Protein AF-A0A7S6VG05-F1 (afdb_monomer_lite)

Organism: Leuconostoc mesenteroides (NCBI:txid1245)

Sequence (108 aa):
MGDGRELLVYRKVVKRLLDLLLAIPMLIILLIPLIIVGMIIKLTSEGPVLFIQERYGRNSKPFALYKFRSMTNKAPVKANSDFEDITSYVTPFGMLIRKTSVDELPQL

Structure (mmCIF, N/CA/C/O backbone):
data_AF-A0A7S6VG05-F1
#
_entry.id   AF-A0A7S6VG05-F1
#
loop_
_atom_site.group_PDB
_atom_site.id
_atom_site.type_symbol
_atom_site.label_atom_id
_atom_site.label_alt_id
_atom_site.label_comp_id
_atom_site.label_asym_id
_atom_site.label_entity_id
_atom_site.label_seq_id
_atom_site.pdbx_PDB_ins_code
_atom_site.Cartn_x
_atom_site.Cartn_y
_atom_site.Cartn_z
_atom_site.occupancy
_atom_site.B_iso_or_equiv
_atom_site.auth_seq_id
_atom_site.auth_comp_id
_atom_site.auth_asym_id
_atom_site.auth_atom_id
_atom_site.pdbx_PDB_model_num
ATOM 1 N N . MET A 1 1 ? 10.657 15.641 -36.929 1.00 49.28 1 MET A N 1
ATOM 2 C CA . MET A 1 1 ? 9.977 14.347 -37.145 1.00 49.28 1 MET A CA 1
ATOM 3 C C . MET A 1 1 ? 10.716 13.324 -36.292 1.00 49.28 1 MET A C 1
ATOM 5 O O . MET A 1 1 ? 11.665 12.720 -36.762 1.00 49.28 1 MET A O 1
ATOM 9 N N . GLY A 1 2 ? 10.411 13.282 -34.989 1.00 59.34 2 GLY A N 1
ATOM 10 C CA . GLY A 1 2 ? 11.099 12.389 -34.049 1.00 59.34 2 GLY A CA 1
ATOM 11 C C . GLY A 1 2 ? 10.668 10.950 -34.302 1.00 59.34 2 GLY A C 1
ATOM 12 O O . GLY A 1 2 ? 9.470 10.682 -34.401 1.00 59.34 2 GLY A O 1
ATOM 13 N N . ASP A 1 3 ? 11.639 10.062 -34.480 1.00 66.12 3 ASP A N 1
ATOM 14 C CA . ASP A 1 3 ? 11.433 8.672 -34.867 1.00 66.12 3 ASP A CA 1
ATOM 15 C C . ASP A 1 3 ? 10.598 7.931 -33.805 1.00 66.12 3 ASP A C 1
ATOM 17 O O . ASP A 1 3 ? 10.999 7.774 -32.651 1.00 66.12 3 ASP A O 1
ATOM 21 N N . GLY A 1 4 ? 9.411 7.452 -34.190 1.00 71.00 4 GLY A N 1
ATOM 22 C CA . GLY A 1 4 ? 8.520 6.685 -33.313 1.00 71.00 4 GLY A CA 1
ATOM 23 C C . GLY A 1 4 ? 9.166 5.412 -32.747 1.00 71.00 4 GLY A C 1
ATOM 24 O O . GLY A 1 4 ? 8.693 4.878 -31.739 1.00 71.00 4 GLY A O 1
ATOM 25 N N . ARG A 1 5 ? 10.270 4.942 -33.345 1.00 73.56 5 ARG A N 1
ATOM 26 C CA . ARG A 1 5 ? 11.080 3.835 -32.820 1.00 73.56 5 ARG A CA 1
ATOM 27 C C . ARG A 1 5 ? 11.800 4.208 -31.526 1.00 73.56 5 ARG A C 1
ATOM 29 O O . ARG A 1 5 ? 11.811 3.386 -30.612 1.00 73.56 5 ARG A O 1
ATOM 36 N N . GLU A 1 6 ? 12.306 5.433 -31.386 1.00 75.19 6 GLU A N 1
ATOM 37 C CA . GLU A 1 6 ? 12.961 5.887 -30.149 1.00 75.19 6 GLU A CA 1
ATOM 38 C C . GLU A 1 6 ? 11.975 5.923 -28.976 1.00 75.19 6 GLU A C 1
ATOM 40 O O . GLU A 1 6 ? 12.262 5.420 -27.888 1.00 75.19 6 GLU A O 1
ATOM 45 N N . LEU A 1 7 ? 10.753 6.411 -29.219 1.00 77.31 7 LEU A N 1
ATOM 46 C CA . LEU A 1 7 ? 9.679 6.415 -28.220 1.00 77.31 7 LEU A CA 1
ATOM 47 C C . LEU A 1 7 ? 9.264 4.994 -27.808 1.00 77.31 7 LEU A C 1
ATOM 49 O O . LEU A 1 7 ? 8.959 4.746 -26.637 1.00 77.31 7 LEU A O 1
ATOM 53 N N . LEU A 1 8 ? 9.260 4.048 -28.752 1.00 80.06 8 LEU A N 1
ATOM 54 C CA . LEU A 1 8 ? 8.970 2.637 -28.489 1.00 80.06 8 LEU A CA 1
ATOM 55 C C . LEU A 1 8 ? 10.068 1.964 -27.658 1.00 80.06 8 LEU A C 1
ATOM 57 O O . LEU A 1 8 ? 9.742 1.250 -26.703 1.00 80.06 8 LEU A O 1
ATOM 61 N N . VAL A 1 9 ? 11.340 2.201 -27.987 1.00 82.62 9 VAL A N 1
ATOM 62 C CA . VAL A 1 9 ? 12.497 1.677 -27.243 1.00 82.62 9 VAL A CA 1
ATOM 63 C C . VAL A 1 9 ? 12.519 2.246 -25.826 1.00 82.62 9 VAL A C 1
ATOM 65 O O . VAL A 1 9 ? 12.605 1.481 -24.861 1.00 82.62 9 VAL A O 1
ATOM 68 N N . TYR A 1 10 ? 12.331 3.559 -25.676 1.00 86.62 10 TYR A N 1
ATOM 69 C CA . TYR A 1 10 ? 12.260 4.205 -24.369 1.00 86.62 10 TYR A CA 1
ATOM 70 C C . TYR A 1 10 ? 11.135 3.622 -23.502 1.00 86.62 10 TYR A C 1
ATOM 72 O O . TYR A 1 10 ? 11.374 3.188 -22.376 1.00 86.62 10 TYR A O 1
ATOM 80 N N . ARG A 1 11 ? 9.905 3.534 -24.033 1.00 82.56 11 ARG A N 1
ATOM 81 C CA . ARG A 1 11 ? 8.742 3.037 -23.275 1.00 82.56 11 ARG A CA 1
ATOM 82 C C . ARG A 1 11 ? 8.841 1.564 -22.888 1.00 82.56 11 ARG A C 1
ATOM 84 O O . ARG A 1 11 ? 8.306 1.188 -21.847 1.00 82.56 11 ARG A O 1
ATOM 91 N N . LYS A 1 12 ? 9.429 0.716 -23.737 1.00 82.94 12 LYS A N 1
ATOM 92 C CA . LYS A 1 12 ? 9.468 -0.736 -23.497 1.00 82.94 12 LYS A CA 1
ATOM 93 C C . LYS A 1 12 ? 10.689 -1.178 -22.698 1.00 82.94 12 LYS A C 1
ATOM 95 O O . LYS A 1 12 ? 10.542 -2.073 -21.873 1.00 82.94 12 LYS A O 1
ATOM 100 N N . VAL A 1 13 ? 11.852 -0.580 -22.947 1.00 88.25 13 VAL A N 1
ATOM 101 C CA . VAL A 1 13 ? 13.133 -1.054 -22.405 1.00 88.25 13 VAL A CA 1
ATOM 102 C C . VAL A 1 13 ? 13.649 -0.099 -21.339 1.00 88.25 13 VAL A C 1
ATOM 104 O O . VAL A 1 13 ? 13.717 -0.477 -20.173 1.00 88.25 13 VAL A O 1
ATOM 107 N N . VAL A 1 14 ? 13.938 1.152 -21.704 1.00 92.50 14 VAL A N 1
ATOM 108 C CA . VAL A 1 14 ? 14.592 2.113 -20.797 1.00 92.50 14 VAL A CA 1
ATOM 109 C C . VAL A 1 14 ? 13.728 2.399 -19.573 1.00 92.50 14 VAL A C 1
ATOM 111 O O . VAL A 1 14 ? 14.203 2.277 -18.448 1.00 92.50 14 VAL A O 1
ATOM 114 N N . LYS A 1 15 ? 12.439 2.696 -19.776 1.00 91.75 15 LYS A N 1
ATOM 115 C CA . LYS A 1 15 ? 11.496 2.938 -18.680 1.00 91.75 15 LYS A CA 1
ATOM 116 C C . LYS A 1 15 ? 11.401 1.733 -17.747 1.00 91.75 15 LYS A C 1
ATOM 118 O O . LYS A 1 15 ? 11.456 1.902 -16.539 1.00 91.75 15 LYS A O 1
ATOM 123 N N . ARG A 1 16 ? 11.310 0.517 -18.296 1.00 91.12 16 ARG A N 1
ATOM 124 C CA . ARG A 1 16 ? 11.177 -0.698 -17.482 1.00 91.12 16 ARG A CA 1
ATOM 125 C C . ARG A 1 16 ? 12.436 -0.989 -16.668 1.00 91.12 16 ARG A C 1
ATOM 127 O O . ARG A 1 16 ? 12.318 -1.412 -15.523 1.00 91.12 16 ARG A O 1
ATOM 134 N N . LEU A 1 17 ? 13.615 -0.775 -17.250 1.00 94.31 17 LEU A N 1
ATOM 135 C CA . LEU A 1 17 ? 14.884 -0.922 -16.540 1.00 94.31 17 LEU A CA 1
ATOM 136 C C . LEU A 1 17 ? 15.017 0.114 -15.425 1.00 94.31 17 LEU A C 1
ATOM 138 O O . LEU A 1 17 ? 15.386 -0.253 -14.316 1.00 94.31 17 LEU A O 1
ATOM 142 N N . LEU A 1 18 ? 14.659 1.371 -15.696 1.00 95.12 18 LEU A N 1
ATOM 143 C CA . LEU A 1 18 ? 14.667 2.431 -14.691 1.00 95.12 18 LEU A CA 1
ATOM 144 C C . LEU A 1 18 ? 13.700 2.124 -13.540 1.00 95.12 18 LEU A C 1
ATOM 146 O O . LEU A 1 18 ? 14.098 2.214 -12.383 1.00 95.12 18 LEU A O 1
ATOM 150 N N . ASP A 1 19 ? 12.467 1.707 -13.854 1.00 94.00 19 ASP A N 1
ATOM 151 C CA . ASP A 1 19 ? 11.464 1.335 -12.852 1.00 94.00 19 ASP A CA 1
ATOM 152 C C . ASP A 1 19 ? 12.007 0.219 -11.931 1.00 94.00 19 ASP A C 1
ATOM 154 O O . ASP A 1 19 ? 11.917 0.331 -10.714 1.00 94.00 19 ASP A O 1
ATOM 158 N N . LEU A 1 20 ? 12.634 -0.830 -12.486 1.00 94.81 20 LEU A N 1
ATOM 159 C CA . LEU A 1 20 ? 13.207 -1.934 -11.698 1.00 94.81 20 LEU A CA 1
ATOM 160 C C . LEU A 1 20 ? 14.439 -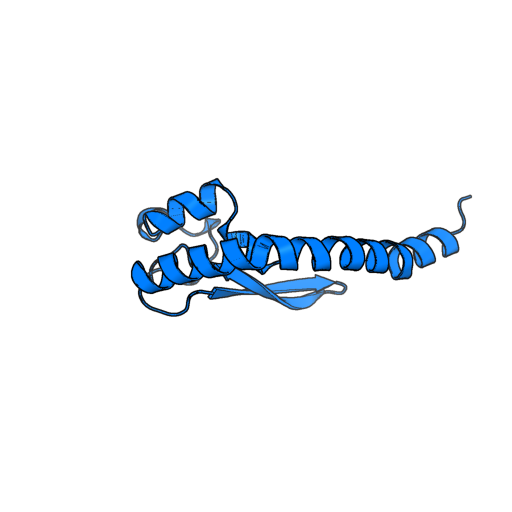1.519 -10.884 1.00 94.81 20 LEU A C 1
ATOM 162 O O . LEU A 1 20 ? 14.578 -1.927 -9.731 1.00 94.81 20 LEU A O 1
ATOM 166 N N . LEU A 1 21 ? 15.326 -0.717 -11.476 1.00 96.88 21 LEU A N 1
ATOM 167 C CA . LEU A 1 21 ? 16.557 -0.256 -10.836 1.00 96.88 21 LEU A CA 1
ATOM 168 C C . LEU A 1 21 ? 16.264 0.638 -9.631 1.00 96.88 21 LEU A C 1
ATOM 170 O O . LEU A 1 21 ? 17.017 0.605 -8.666 1.00 96.88 21 LEU A O 1
ATOM 174 N N . LEU A 1 22 ? 15.168 1.400 -9.664 1.00 96.12 22 LEU A N 1
ATOM 175 C CA . LEU A 1 22 ? 14.731 2.226 -8.539 1.00 96.12 22 LEU A CA 1
ATOM 176 C C . LEU A 1 22 ? 13.876 1.443 -7.532 1.00 96.12 22 LEU A C 1
ATOM 178 O O . LEU A 1 22 ? 14.077 1.593 -6.327 1.00 96.12 22 LEU A O 1
ATOM 182 N N . ALA A 1 23 ? 12.960 0.589 -8.001 1.00 95.81 23 ALA A N 1
ATOM 183 C CA . ALA A 1 23 ? 12.039 -0.138 -7.127 1.00 95.81 23 ALA A CA 1
ATOM 184 C C . ALA A 1 23 ? 12.757 -1.146 -6.218 1.00 95.81 23 ALA A C 1
ATOM 186 O O . ALA A 1 23 ? 12.472 -1.195 -5.025 1.00 95.81 23 ALA A O 1
ATOM 187 N N . ILE A 1 24 ? 13.724 -1.915 -6.738 1.00 96.38 24 ILE A N 1
ATOM 188 C CA . ILE A 1 24 ? 14.390 -2.973 -5.956 1.00 96.38 24 ILE A CA 1
ATOM 189 C C . ILE A 1 24 ? 15.158 -2.402 -4.745 1.00 96.38 24 ILE A C 1
ATOM 191 O O . ILE A 1 24 ? 14.912 -2.862 -3.628 1.00 96.38 24 ILE A O 1
ATOM 195 N N . PRO A 1 25 ? 16.047 -1.397 -4.890 1.00 97.56 25 PRO A N 1
ATOM 196 C CA . PRO A 1 25 ? 16.733 -0.803 -3.744 1.00 97.56 25 PRO A CA 1
ATOM 197 C C . PRO A 1 25 ? 15.772 -0.120 -2.773 1.00 97.56 25 PRO A C 1
ATOM 199 O O . PRO A 1 25 ? 15.938 -0.256 -1.561 1.00 97.56 25 PRO A O 1
ATOM 202 N N . MET A 1 26 ? 14.747 0.576 -3.281 1.00 96.56 26 MET A N 1
ATOM 203 C CA . MET A 1 26 ? 13.732 1.185 -2.420 1.00 96.56 26 MET A CA 1
ATOM 204 C C . MET A 1 26 ? 12.984 0.129 -1.600 1.00 96.56 26 MET A C 1
ATOM 206 O O . MET A 1 26 ? 12.775 0.336 -0.407 1.00 96.56 26 MET A O 1
ATOM 210 N N . LEU A 1 27 ? 12.650 -1.024 -2.186 1.00 96.06 27 LEU A N 1
ATOM 211 C CA . LEU A 1 27 ? 11.973 -2.109 -1.481 1.00 96.06 27 LEU A CA 1
ATOM 212 C C . LEU A 1 27 ? 12.851 -2.688 -0.366 1.00 96.06 27 LEU A C 1
ATOM 214 O O . LEU A 1 27 ? 12.360 -2.941 0.731 1.00 96.06 27 LEU A O 1
ATOM 218 N N . ILE A 1 28 ? 14.154 -2.844 -0.615 1.00 96.81 28 ILE A N 1
ATOM 219 C CA . ILE A 1 28 ? 15.114 -3.308 0.397 1.00 96.81 28 ILE A CA 1
ATOM 220 C C . ILE A 1 28 ? 15.192 -2.316 1.565 1.00 96.81 28 ILE A C 1
ATOM 222 O O . ILE A 1 28 ? 15.109 -2.724 2.722 1.00 96.81 28 ILE A O 1
ATOM 226 N N . ILE A 1 29 ? 15.305 -1.015 1.273 1.00 96.62 29 ILE A N 1
ATOM 227 C CA . ILE A 1 29 ? 15.359 0.044 2.295 1.00 96.62 29 ILE A CA 1
ATOM 228 C C . ILE A 1 29 ? 14.060 0.080 3.113 1.00 96.62 29 ILE A C 1
ATOM 230 O O . ILE A 1 29 ? 14.090 0.244 4.333 1.00 96.62 29 ILE A O 1
ATOM 234 N N . LEU A 1 30 ? 12.915 -0.096 2.453 1.00 96.38 30 LEU A N 1
ATOM 235 C CA . LEU A 1 30 ? 11.602 -0.041 3.090 1.00 96.38 30 LEU A CA 1
ATOM 236 C C . LEU A 1 30 ? 11.188 -1.345 3.775 1.00 96.38 30 LEU A C 1
ATOM 238 O O . LEU A 1 30 ? 10.203 -1.333 4.511 1.00 96.38 30 LEU A O 1
ATOM 242 N N . LEU A 1 31 ? 11.929 -2.443 3.615 1.00 96.12 31 LEU A N 1
ATOM 243 C CA . LEU A 1 31 ? 11.549 -3.747 4.162 1.00 96.12 31 LEU A CA 1
ATOM 244 C C . LEU A 1 31 ? 11.318 -3.700 5.681 1.00 96.12 31 LEU A C 1
ATOM 246 O O . LEU A 1 31 ? 10.307 -4.203 6.171 1.00 96.12 31 LEU A O 1
ATOM 250 N N . ILE A 1 32 ? 12.221 -3.050 6.421 1.00 96.94 32 ILE A N 1
ATOM 251 C CA . ILE A 1 32 ? 12.108 -2.905 7.880 1.00 96.94 32 ILE A CA 1
ATOM 252 C C . ILE A 1 32 ? 10.868 -2.063 8.256 1.00 96.94 32 ILE A C 1
ATOM 254 O O . ILE A 1 32 ? 10.036 -2.564 9.018 1.00 96.94 32 ILE A O 1
ATOM 258 N N . PRO A 1 33 ? 10.668 -0.840 7.715 1.00 95.62 33 PRO A N 1
ATOM 259 C CA . PRO A 1 33 ? 9.434 -0.078 7.918 1.00 95.62 33 PRO A CA 1
ATOM 260 C C . PRO A 1 33 ? 8.151 -0.849 7.584 1.00 95.62 33 PRO A C 1
ATOM 262 O O . PRO A 1 33 ? 7.202 -0.809 8.366 1.00 95.62 33 PRO A O 1
ATOM 265 N N . LEU A 1 34 ? 8.118 -1.576 6.460 1.00 96.50 34 LEU A N 1
ATOM 266 C CA . LEU A 1 34 ? 6.953 -2.358 6.035 1.00 96.50 34 LEU A CA 1
ATOM 267 C C . LEU A 1 34 ? 6.595 -3.437 7.066 1.00 96.50 34 LEU A C 1
ATOM 269 O O . LEU A 1 34 ? 5.421 -3.607 7.397 1.00 96.50 34 LEU A O 1
ATOM 273 N N . ILE A 1 35 ? 7.597 -4.133 7.610 1.00 97.25 35 ILE A N 1
ATOM 274 C CA . ILE A 1 35 ? 7.394 -5.147 8.652 1.00 97.25 35 ILE A CA 1
ATOM 275 C C . ILE A 1 35 ? 6.867 -4.504 9.941 1.00 97.25 35 ILE A C 1
ATOM 277 O O . ILE A 1 35 ? 5.914 -5.016 10.528 1.00 97.25 35 ILE A O 1
ATOM 281 N N . ILE A 1 36 ? 7.426 -3.365 10.364 1.00 97.38 36 ILE A N 1
ATOM 282 C CA . ILE A 1 36 ? 6.975 -2.642 11.566 1.00 97.38 36 ILE A CA 1
ATOM 283 C C . ILE A 1 36 ? 5.515 -2.206 11.422 1.00 97.38 36 ILE A C 1
ATOM 285 O O . ILE A 1 36 ? 4.695 -2.499 12.292 1.00 97.38 36 ILE A O 1
ATOM 289 N N . VAL A 1 37 ? 5.168 -1.555 10.310 1.00 97.00 37 VAL A N 1
ATOM 290 C CA . VAL A 1 37 ? 3.790 -1.127 10.023 1.00 97.00 37 VAL A CA 1
ATOM 291 C C . VAL A 1 37 ? 2.854 -2.335 9.994 1.00 97.00 37 VAL A C 1
ATOM 293 O O . VAL A 1 37 ? 1.787 -2.305 10.608 1.00 97.00 37 VAL A O 1
ATOM 296 N N . GLY A 1 38 ? 3.277 -3.426 9.350 1.00 96.75 38 GLY A N 1
ATOM 297 C CA . GLY A 1 38 ? 2.510 -4.663 9.288 1.00 96.75 38 GLY A CA 1
ATOM 298 C C . GLY A 1 38 ? 2.247 -5.287 10.660 1.00 96.75 38 GLY A C 1
ATOM 299 O O . GLY A 1 38 ? 1.123 -5.715 10.929 1.00 96.75 38 GLY A O 1
ATOM 300 N N . MET A 1 39 ? 3.241 -5.284 11.553 1.00 97.00 39 MET A N 1
ATOM 301 C CA . MET A 1 39 ? 3.078 -5.738 12.936 1.00 97.00 39 MET A CA 1
ATOM 302 C C . MET A 1 39 ? 2.108 -4.850 13.714 1.00 97.00 39 MET A C 1
ATOM 304 O O . MET A 1 39 ? 1.212 -5.375 14.371 1.00 97.00 39 MET A O 1
ATOM 308 N N . ILE A 1 40 ? 2.224 -3.522 13.607 1.00 96.44 40 ILE A N 1
ATOM 309 C CA . ILE A 1 40 ? 1.308 -2.597 14.291 1.00 96.44 40 ILE A CA 1
ATOM 310 C C . ILE A 1 40 ? -0.131 -2.851 13.837 1.00 96.44 40 ILE A C 1
ATOM 312 O O . ILE A 1 40 ? -1.022 -2.973 14.675 1.00 96.44 40 ILE A O 1
ATOM 316 N N . ILE A 1 41 ? -0.373 -3.008 12.533 1.00 95.94 41 ILE A N 1
ATOM 317 C CA . ILE A 1 41 ? -1.706 -3.333 12.007 1.00 95.94 41 ILE A CA 1
ATOM 318 C C . ILE A 1 41 ? -2.196 -4.666 12.565 1.00 95.94 41 ILE A C 1
ATOM 320 O O . ILE A 1 41 ? -3.334 -4.746 13.019 1.00 95.94 41 ILE A O 1
ATOM 324 N N . LYS A 1 42 ? -1.343 -5.698 12.577 1.00 94.94 42 LYS A N 1
ATOM 325 C CA . LYS A 1 42 ? -1.717 -7.029 13.071 1.00 94.94 42 LYS A CA 1
ATOM 326 C C . LYS A 1 42 ? -2.093 -7.029 14.554 1.00 94.94 42 LYS A C 1
ATOM 328 O O . LYS A 1 42 ? -2.933 -7.827 14.956 1.00 94.94 42 LYS A O 1
ATOM 333 N N . LEU A 1 43 ? -1.465 -6.161 15.345 1.00 94.50 43 LEU A N 1
ATOM 33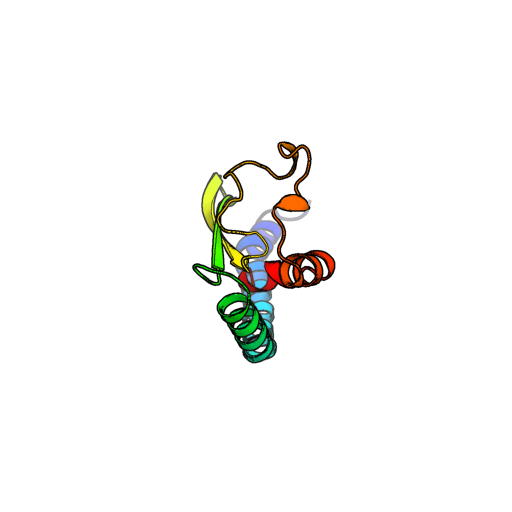4 C CA . LEU A 1 43 ? -1.705 -6.029 16.783 1.00 94.50 43 LEU A CA 1
ATOM 335 C C . LEU A 1 43 ? -2.882 -5.101 17.114 1.00 94.50 43 LEU A C 1
ATOM 337 O O . LEU A 1 43 ? -3.500 -5.259 18.160 1.00 94.50 43 LEU A O 1
ATOM 341 N N . THR A 1 44 ? -3.189 -4.131 16.250 1.00 91.81 44 THR A N 1
ATOM 342 C CA . THR A 1 44 ? -4.205 -3.092 16.516 1.00 91.81 44 THR A CA 1
ATOM 343 C C . THR A 1 44 ? -5.518 -3.301 15.764 1.00 91.81 44 THR A C 1
ATOM 345 O O . THR A 1 44 ? -6.498 -2.611 16.041 1.00 91.81 44 THR A O 1
ATOM 348 N N . SER A 1 45 ? -5.562 -4.227 14.804 1.00 89.25 45 SER A N 1
ATOM 349 C CA . SER A 1 45 ? -6.731 -4.488 13.969 1.00 89.25 45 SER A CA 1
ATOM 350 C C . SER A 1 45 ? -6.901 -5.980 13.690 1.00 89.25 45 SER A C 1
ATOM 352 O O . SER A 1 45 ? -5.944 -6.696 13.397 1.00 89.25 45 SER A O 1
ATOM 354 N N . GLU A 1 46 ? -8.144 -6.455 13.744 1.00 87.31 46 GLU A N 1
ATOM 355 C CA . GLU A 1 46 ? -8.481 -7.829 13.380 1.00 87.31 46 GLU A CA 1
ATOM 356 C C . GLU A 1 46 ? -8.401 -8.053 11.861 1.00 87.31 46 GLU A C 1
ATOM 358 O O . GLU A 1 46 ? -8.841 -7.226 11.055 1.00 87.31 46 GLU A O 1
ATOM 363 N N . GLY A 1 47 ? -7.899 -9.226 11.466 1.00 87.88 47 GLY A N 1
ATOM 364 C CA . GLY A 1 47 ? -7.856 -9.670 10.071 1.00 87.88 47 GLY A CA 1
ATOM 365 C C . GLY A 1 47 ? -6.456 -9.658 9.436 1.00 87.88 47 GLY A C 1
ATOM 366 O O . GLY A 1 47 ? -5.439 -9.735 10.139 1.00 87.88 47 GLY A O 1
ATOM 367 N N . PRO A 1 48 ? -6.385 -9.674 8.090 1.00 92.94 48 PRO A N 1
ATOM 368 C CA . PRO A 1 48 ? -5.124 -9.672 7.355 1.00 92.94 48 PRO A CA 1
ATOM 369 C C . PRO A 1 48 ? -4.506 -8.270 7.294 1.00 92.94 48 PRO A C 1
ATOM 371 O O . PRO A 1 48 ? -5.212 -7.271 7.171 1.00 92.94 48 PRO A O 1
ATOM 374 N N . VAL A 1 49 ? -3.173 -8.214 7.322 1.00 95.81 49 VAL A N 1
ATOM 375 C CA . VAL A 1 49 ? -2.391 -6.964 7.293 1.00 95.81 49 VAL A CA 1
ATOM 376 C C . VAL A 1 49 ? -2.583 -6.192 5.987 1.00 95.81 49 VAL A C 1
ATOM 378 O O . VAL A 1 49 ? -2.616 -4.963 5.991 1.00 95.81 49 VAL A O 1
ATOM 381 N N . LEU A 1 50 ? -2.721 -6.914 4.875 1.00 95.50 50 LEU A N 1
ATOM 382 C CA . LEU A 1 50 ? -2.893 -6.330 3.552 1.00 95.50 50 LEU A CA 1
ATOM 383 C C . LEU A 1 50 ? -4.371 -6.285 3.158 1.00 95.50 50 LEU A C 1
ATOM 385 O O . LEU A 1 50 ? -5.141 -7.221 3.392 1.00 95.50 50 LEU A O 1
ATOM 389 N N . PHE A 1 51 ? -4.741 -5.179 2.530 1.00 93.12 51 PHE A N 1
ATOM 390 C CA . PHE A 1 51 ? -5.957 -5.004 1.760 1.00 93.12 51 PHE A CA 1
ATOM 391 C C . PHE A 1 51 ? -5.604 -5.103 0.273 1.00 93.12 51 PHE A C 1
ATOM 393 O O . PHE A 1 51 ? -4.650 -4.473 -0.183 1.00 93.12 51 PHE A O 1
ATOM 400 N N . ILE A 1 52 ? -6.358 -5.911 -0.471 1.00 93.19 52 ILE A N 1
ATOM 401 C CA . ILE A 1 52 ? -6.120 -6.168 -1.893 1.00 93.19 52 ILE A CA 1
ATOM 402 C C . ILE A 1 52 ? -7.298 -5.605 -2.678 1.00 93.19 52 ILE A C 1
ATOM 404 O O . ILE A 1 52 ? -8.446 -5.955 -2.410 1.00 93.19 52 ILE A O 1
ATOM 408 N N . GLN A 1 53 ? -7.005 -4.747 -3.651 1.00 90.31 53 GLN A N 1
ATOM 409 C CA . GLN A 1 53 ? -7.999 -4.164 -4.543 1.00 90.31 53 GLN A CA 1
ATOM 410 C C . GLN A 1 53 ? -7.679 -4.518 -5.995 1.00 90.31 53 GLN A C 1
ATOM 412 O O . GLN A 1 53 ? -6.561 -4.302 -6.450 1.00 90.31 53 GLN A O 1
ATOM 417 N N . GLU A 1 54 ? -8.662 -5.000 -6.753 1.00 93.50 54 GLU A N 1
ATOM 418 C CA . GLU A 1 54 ? -8.495 -5.169 -8.198 1.00 93.50 54 GLU A CA 1
ATOM 419 C C . GLU A 1 54 ? -8.513 -3.806 -8.907 1.00 93.50 54 GLU A C 1
ATOM 421 O O . GLU A 1 54 ? -9.380 -2.960 -8.661 1.00 93.50 54 GLU A O 1
ATOM 426 N N . ARG A 1 55 ? -7.532 -3.573 -9.783 1.00 92.25 55 ARG A N 1
ATOM 427 C CA . ARG A 1 55 ? -7.424 -2.376 -10.625 1.00 92.25 55 ARG A CA 1
ATOM 428 C C . ARG A 1 55 ? -7.101 -2.766 -12.061 1.00 92.25 55 ARG A C 1
ATOM 430 O O . ARG A 1 55 ? -6.468 -3.783 -12.309 1.00 92.25 55 ARG A O 1
ATOM 437 N N . TYR A 1 56 ? -7.496 -1.928 -13.015 1.00 94.75 56 TYR A N 1
ATOM 438 C CA . TYR A 1 56 ? -7.191 -2.123 -14.432 1.00 94.75 56 TYR A CA 1
ATOM 439 C C . TYR A 1 56 ? -5.924 -1.350 -14.801 1.00 94.75 56 TYR A C 1
ATOM 441 O O . TYR A 1 56 ? -5.861 -0.133 -14.642 1.00 94.75 56 TYR A O 1
ATOM 449 N N . GLY A 1 57 ? -4.901 -2.071 -15.256 1.00 91.81 57 GLY A N 1
ATOM 450 C CA . GLY A 1 57 ? -3.594 -1.524 -15.602 1.00 91.81 57 GLY A CA 1
ATOM 451 C C . GLY A 1 57 ? -3.365 -1.431 -17.109 1.00 91.81 57 GLY A C 1
ATOM 452 O O . GLY A 1 57 ? -4.262 -1.150 -17.905 1.00 91.81 57 GLY A O 1
ATOM 453 N N . ARG A 1 58 ? -2.120 -1.683 -17.525 1.00 89.31 58 ARG A N 1
ATOM 454 C CA . ARG A 1 58 ? -1.702 -1.627 -18.933 1.00 89.31 58 ARG A CA 1
ATOM 455 C C . ARG A 1 58 ? -2.564 -2.545 -19.807 1.00 89.31 58 ARG A C 1
ATOM 457 O O . ARG A 1 58 ? -2.684 -3.735 -19.527 1.00 89.31 58 ARG A O 1
ATOM 464 N N . ASN A 1 59 ? -3.079 -2.000 -20.911 1.00 92.25 59 ASN A N 1
ATOM 465 C CA . ASN A 1 59 ? -3.965 -2.694 -21.855 1.00 92.25 59 ASN A CA 1
ATOM 466 C C . ASN A 1 59 ? -5.243 -3.239 -21.191 1.00 92.25 59 ASN A C 1
ATOM 468 O O . ASN A 1 59 ? -5.707 -4.314 -21.565 1.00 92.25 59 ASN A O 1
ATOM 472 N N . SER A 1 60 ? -5.762 -2.534 -20.180 1.00 93.50 60 SER A N 1
ATOM 473 C CA . SER A 1 60 ? -6.974 -2.914 -19.444 1.00 93.50 60 SER A CA 1
ATOM 474 C C . SER A 1 60 ? -6.897 -4.308 -18.819 1.00 93.50 60 SER A C 1
ATOM 476 O O . SER A 1 60 ? -7.913 -4.972 -18.635 1.00 93.50 60 SER A O 1
ATOM 478 N N . LYS A 1 61 ? -5.688 -4.775 -18.491 1.00 95.00 61 LYS A N 1
ATOM 479 C CA . LYS A 1 61 ? -5.504 -6.038 -17.777 1.00 95.00 61 LYS A CA 1
ATOM 480 C C . LYS A 1 61 ? -5.721 -5.812 -16.278 1.00 95.00 61 LYS A C 1
ATOM 482 O O . LYS A 1 61 ? -5.105 -4.880 -15.746 1.00 95.00 61 LYS A O 1
ATOM 487 N N . PRO A 1 62 ? -6.558 -6.620 -15.603 1.00 95.56 62 PRO A N 1
ATOM 488 C CA . PRO A 1 62 ? -6.719 -6.521 -14.161 1.00 95.56 62 PRO A CA 1
ATOM 489 C C . PRO A 1 62 ? -5.408 -6.894 -13.456 1.00 95.56 62 PRO A C 1
ATOM 491 O O . PRO A 1 62 ? -4.664 -7.764 -13.914 1.00 95.56 62 PRO A O 1
ATOM 494 N N . PHE A 1 63 ? -5.116 -6.219 -12.348 1.00 95.50 63 PHE A N 1
ATOM 495 C CA . PHE A 1 63 ? -4.021 -6.539 -11.442 1.00 95.50 63 PHE A CA 1
ATOM 496 C C . PHE A 1 63 ? -4.427 -6.273 -9.990 1.00 95.50 63 PHE A C 1
ATOM 498 O O . PHE A 1 63 ? -5.279 -5.428 -9.706 1.00 95.50 63 PHE A O 1
ATOM 505 N N . ALA A 1 64 ? -3.799 -7.005 -9.073 1.00 95.06 64 ALA A N 1
ATOM 506 C CA . ALA A 1 64 ? -3.986 -6.832 -7.642 1.00 95.06 64 ALA A CA 1
ATOM 507 C C . ALA A 1 64 ? -3.138 -5.656 -7.138 1.00 95.06 64 ALA A C 1
ATOM 509 O O . ALA A 1 64 ? -1.912 -5.673 -7.242 1.00 95.06 64 ALA A O 1
ATOM 510 N N . LEU A 1 65 ? -3.799 -4.643 -6.585 1.00 94.69 65 LEU A N 1
ATOM 511 C CA . LEU A 1 65 ? -3.184 -3.506 -5.918 1.00 94.69 65 LEU A CA 1
ATOM 512 C C . LEU A 1 65 ? -3.158 -3.769 -4.409 1.00 94.69 65 LEU A C 1
ATOM 514 O O . LEU A 1 65 ? -4.210 -3.876 -3.773 1.00 94.69 65 LEU A O 1
ATOM 518 N N . TYR A 1 66 ? -1.958 -3.873 -3.849 1.00 95.50 66 TYR A N 1
ATOM 519 C CA . TYR A 1 66 ? -1.743 -4.148 -2.432 1.00 95.50 66 TYR A CA 1
ATOM 520 C C . TYR A 1 66 ? -1.638 -2.848 -1.640 1.00 95.50 66 TYR A C 1
ATOM 522 O O . TYR A 1 66 ? -0.904 -1.941 -2.015 1.00 95.50 66 TYR A O 1
ATOM 530 N N . LYS A 1 67 ? -2.351 -2.762 -0.520 1.00 95.38 67 LYS A N 1
ATOM 531 C CA . LYS A 1 67 ? -2.225 -1.682 0.463 1.00 95.38 67 LYS A CA 1
ATOM 532 C C . LYS A 1 67 ? -2.182 -2.264 1.861 1.00 95.38 67 LYS A C 1
ATOM 534 O O . LYS A 1 67 ? -2.682 -3.363 2.098 1.00 95.38 67 LYS A O 1
ATOM 539 N N . PHE A 1 68 ? -1.656 -1.518 2.815 1.00 96.94 68 PHE A 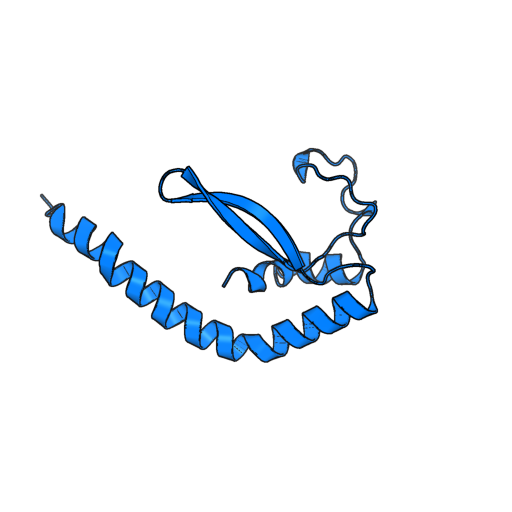N 1
ATOM 540 C CA . PHE A 1 68 ? -1.895 -1.838 4.212 1.00 96.94 68 PHE A CA 1
ATOM 541 C C . PHE A 1 68 ? -3.359 -1.601 4.584 1.00 96.94 68 PHE A C 1
ATOM 543 O O . PHE A 1 68 ? -4.003 -0.652 4.132 1.00 96.94 68 PHE A O 1
ATOM 550 N N . ARG A 1 69 ? -3.897 -2.471 5.439 1.00 95.12 69 ARG A N 1
ATOM 551 C CA . ARG A 1 69 ? -5.239 -2.310 5.990 1.00 95.12 69 ARG A CA 1
ATOM 552 C C . ARG A 1 69 ? -5.275 -1.073 6.889 1.00 95.12 69 ARG A C 1
ATOM 554 O O . ARG A 1 69 ? -4.655 -1.047 7.946 1.00 95.12 69 ARG A O 1
ATOM 561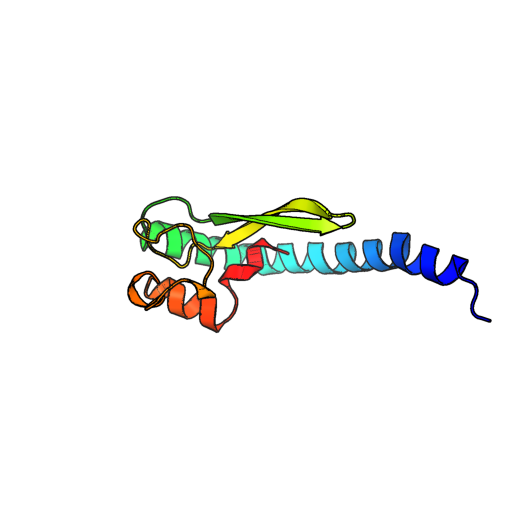 N N . SER A 1 70 ? -6.050 -0.074 6.479 1.00 94.50 70 SER A N 1
ATOM 562 C CA . SER A 1 70 ? -6.312 1.145 7.259 1.00 94.50 70 SER A CA 1
ATOM 563 C C . SER A 1 70 ? -7.754 1.244 7.775 1.00 94.50 70 SER A C 1
ATOM 565 O O . SER A 1 70 ? -8.074 2.154 8.538 1.00 94.50 70 SER A O 1
ATOM 567 N N . MET A 1 71 ? -8.624 0.307 7.385 1.00 93.69 71 MET A N 1
ATOM 568 C CA . MET A 1 71 ? -10.044 0.278 7.749 1.00 93.69 71 MET A CA 1
ATOM 569 C C . MET A 1 71 ? -10.393 -0.971 8.564 1.00 93.69 71 MET A C 1
ATOM 571 O O . MET A 1 71 ? -9.752 -2.018 8.436 1.00 93.69 71 MET A O 1
ATOM 575 N N . THR A 1 72 ? -11.422 -0.858 9.399 1.00 90.88 72 THR A N 1
ATOM 576 C CA . THR A 1 72 ? -11.964 -1.958 10.202 1.00 90.88 72 THR A CA 1
ATOM 577 C C . THR A 1 72 ? -12.609 -3.031 9.317 1.00 90.88 72 THR A C 1
ATOM 579 O O . THR A 1 72 ? -12.982 -2.790 8.170 1.00 90.88 72 THR A O 1
ATOM 582 N N . ASN A 1 73 ? -12.780 -4.238 9.857 1.00 85.69 73 ASN A N 1
ATOM 583 C CA . ASN A 1 73 ? -13.481 -5.345 9.191 1.00 85.69 73 ASN A CA 1
ATOM 584 C C . ASN A 1 73 ? -14.981 -5.084 8.946 1.00 85.69 73 ASN A C 1
ATOM 586 O O . ASN A 1 73 ? -15.581 -5.775 8.130 1.00 85.69 73 ASN A O 1
ATOM 590 N N . LYS A 1 74 ? -15.573 -4.090 9.618 1.00 87.00 74 LYS A N 1
ATOM 591 C CA . LYS A 1 74 ? -16.976 -3.682 9.446 1.00 87.00 74 LYS A CA 1
ATOM 592 C C . LYS A 1 74 ? -17.189 -2.741 8.256 1.00 87.00 74 LYS A C 1
ATOM 594 O O . LYS A 1 74 ? -18.329 -2.392 7.960 1.00 87.00 74 LYS A O 1
ATOM 599 N N . ALA A 1 75 ? -16.112 -2.300 7.603 1.00 88.25 75 ALA A N 1
ATOM 600 C CA . ALA A 1 75 ? -16.195 -1.408 6.457 1.00 88.25 75 ALA A CA 1
ATOM 601 C C . ALA A 1 75 ? -16.885 -2.099 5.263 1.00 88.25 75 ALA A C 1
ATOM 603 O O . ALA A 1 75 ? -16.433 -3.169 4.845 1.00 88.25 75 ALA A O 1
ATOM 604 N N . PRO A 1 76 ? -17.940 -1.505 4.675 1.00 86.50 76 PRO A N 1
ATOM 605 C CA . PRO A 1 76 ? -18.531 -2.015 3.442 1.00 86.50 76 PRO A CA 1
ATOM 606 C C . PRO A 1 76 ? -17.545 -1.919 2.270 1.00 86.50 76 PRO A C 1
ATOM 608 O O . PRO A 1 76 ? -16.754 -0.982 2.170 1.00 86.50 76 PRO A O 1
ATOM 611 N N . VAL A 1 77 ? -17.624 -2.875 1.343 1.00 83.06 77 VAL A N 1
ATOM 612 C CA . VAL A 1 77 ? -16.804 -2.887 0.123 1.00 83.06 77 VAL A CA 1
ATOM 613 C C . VAL A 1 77 ? -17.442 -1.965 -0.921 1.00 83.06 77 VAL A C 1
ATOM 615 O O . VAL A 1 77 ? -18.278 -2.396 -1.709 1.00 83.06 77 VAL A O 1
ATOM 618 N N . LYS A 1 78 ? -17.071 -0.681 -0.908 1.00 85.31 78 LYS A N 1
ATOM 619 C CA . LYS A 1 78 ? -17.516 0.334 -1.883 1.00 85.31 78 LYS A CA 1
ATOM 620 C C . LYS A 1 78 ? -16.430 1.380 -2.141 1.00 85.31 78 LYS A C 1
ATOM 622 O O . LYS A 1 78 ? -15.400 1.374 -1.461 1.00 85.31 78 LYS A O 1
ATOM 627 N N . ALA A 1 79 ? -16.609 2.247 -3.140 1.00 83.19 79 ALA A N 1
ATOM 628 C CA . ALA A 1 79 ? -15.620 3.284 -3.417 1.00 83.19 79 ALA A CA 1
ATOM 629 C C . ALA A 1 79 ? -15.606 4.330 -2.294 1.00 83.19 79 ALA A C 1
ATOM 631 O O . ALA A 1 79 ? -16.627 4.582 -1.659 1.00 83.19 79 ALA A O 1
ATOM 632 N N . ASN A 1 80 ? -14.453 4.972 -2.063 1.00 84.81 80 ASN A N 1
ATOM 633 C CA . ASN A 1 80 ? -14.320 6.007 -1.027 1.00 84.81 80 ASN A CA 1
ATOM 634 C C . ASN A 1 80 ? -15.347 7.145 -1.198 1.00 84.81 80 ASN A C 1
ATOM 636 O O . ASN A 1 80 ? -15.792 7.698 -0.201 1.00 84.81 80 ASN A O 1
ATOM 640 N N . SER A 1 81 ? -15.722 7.471 -2.443 1.00 86.56 81 SER A N 1
ATOM 641 C CA . SER A 1 81 ? -16.741 8.472 -2.797 1.00 86.56 81 SER A CA 1
ATOM 642 C C . SER A 1 81 ? -18.151 8.114 -2.339 1.00 86.56 81 SER A C 1
ATOM 644 O O . SER A 1 81 ? -18.993 8.995 -2.219 1.00 86.56 81 SER A O 1
ATOM 646 N N . ASP A 1 82 ? -18.407 6.831 -2.094 1.00 89.62 82 ASP A N 1
ATOM 647 C CA . ASP A 1 82 ? -19.742 6.307 -1.820 1.00 89.62 82 ASP A CA 1
ATOM 648 C C . ASP A 1 82 ? -20.006 6.220 -0.308 1.00 89.62 82 ASP A C 1
ATOM 650 O O . ASP A 1 82 ? -21.054 5.737 0.128 1.00 89.62 82 ASP A O 1
ATOM 654 N N . PHE A 1 83 ? -19.033 6.612 0.522 1.00 89.62 83 PHE A N 1
ATOM 655 C CA . PHE A 1 83 ? -19.178 6.700 1.971 1.00 89.62 83 PHE A CA 1
ATOM 656 C C . PHE A 1 83 ? -19.742 8.061 2.373 1.00 89.62 83 PHE A C 1
ATOM 658 O O . PHE A 1 83 ? -19.167 9.088 2.034 1.00 89.62 83 PHE A O 1
ATOM 665 N N . GLU A 1 84 ? -20.812 8.052 3.169 1.00 89.50 84 GLU A N 1
ATOM 666 C CA . GLU A 1 84 ? -21.302 9.253 3.857 1.00 89.50 84 GLU A CA 1
ATOM 667 C C . GLU A 1 84 ? -20.297 9.717 4.919 1.00 89.50 84 GLU A C 1
ATOM 669 O O . GLU A 1 84 ? -19.922 10.884 4.960 1.00 89.50 84 GLU A O 1
ATOM 674 N N . ASP A 1 85 ? -19.796 8.774 5.725 1.00 90.94 85 ASP A N 1
ATOM 675 C CA . ASP A 1 85 ? -18.688 8.996 6.650 1.00 90.94 85 ASP A CA 1
ATOM 676 C C . ASP A 1 85 ? -17.704 7.821 6.612 1.00 90.94 85 ASP A C 1
ATOM 678 O O . ASP A 1 85 ? -17.891 6.783 7.253 1.00 90.94 85 ASP A O 1
ATOM 682 N N . ILE A 1 86 ? -16.620 7.991 5.855 1.00 89.81 86 ILE A N 1
ATOM 683 C CA . ILE A 1 86 ? -15.538 7.005 5.779 1.00 89.81 86 ILE A CA 1
ATOM 684 C C . ILE A 1 86 ? -14.728 6.932 7.079 1.00 89.81 86 ILE A C 1
ATOM 686 O O . ILE A 1 86 ? -14.154 5.886 7.379 1.00 89.81 86 ILE A O 1
ATOM 690 N N . THR A 1 87 ? -14.663 8.025 7.847 1.00 90.50 87 THR A N 1
ATOM 691 C CA . THR A 1 87 ? -13.785 8.125 9.020 1.00 90.50 87 THR A CA 1
ATOM 692 C C . THR A 1 87 ? -14.228 7.191 10.137 1.00 90.50 87 THR A C 1
ATOM 694 O O . THR A 1 87 ? -13.371 6.599 10.790 1.00 90.50 87 THR A O 1
ATOM 697 N N . SER A 1 88 ? -15.538 6.942 10.254 1.00 91.69 88 SER A N 1
ATOM 698 C CA . SER A 1 88 ? -16.127 5.946 11.161 1.00 91.69 88 SER A CA 1
ATOM 699 C C . SER A 1 88 ? -15.576 4.523 10.980 1.00 91.69 88 SER A C 1
ATOM 701 O O . SER A 1 88 ? -15.588 3.719 11.913 1.00 91.69 88 SER A O 1
ATOM 703 N N . TYR A 1 89 ? -15.052 4.206 9.792 1.00 93.12 89 TYR A N 1
ATOM 704 C CA . TYR A 1 89 ? -14.504 2.894 9.462 1.00 93.12 89 TYR A CA 1
ATOM 705 C C . TYR A 1 89 ? -12.974 2.838 9.489 1.00 93.12 89 TYR A C 1
ATOM 707 O O . TYR A 1 89 ? -12.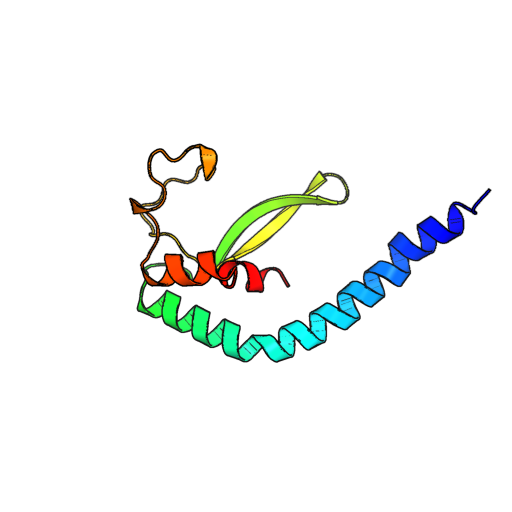418 1.753 9.321 1.00 93.12 89 TYR A O 1
ATOM 715 N N . VAL A 1 90 ? -12.278 3.960 9.678 1.00 94.25 90 VAL A N 1
ATOM 716 C CA . VAL A 1 90 ? -10.808 4.032 9.675 1.00 94.25 90 VAL A CA 1
ATOM 717 C C . VAL A 1 90 ? -10.271 3.775 11.085 1.00 94.25 90 VAL A C 1
ATOM 719 O O . VAL A 1 90 ? -10.766 4.331 12.060 1.00 94.25 90 VAL A O 1
ATOM 722 N N . THR A 1 91 ? -9.246 2.927 11.220 1.00 94.31 91 THR A N 1
ATOM 723 C CA . THR A 1 91 ? -8.622 2.681 12.534 1.00 94.31 91 THR A CA 1
ATOM 724 C C . THR A 1 91 ? -7.768 3.883 12.962 1.00 94.31 91 THR A C 1
ATOM 726 O O . THR A 1 91 ? -7.280 4.612 12.096 1.00 94.31 91 THR A O 1
ATOM 729 N N . PRO A 1 92 ? -7.498 4.097 14.266 1.00 93.38 92 PRO A N 1
ATOM 730 C CA . PRO A 1 92 ? -6.652 5.212 14.706 1.00 93.38 92 PRO A CA 1
ATOM 731 C C . PRO A 1 92 ? -5.268 5.214 14.039 1.00 93.38 92 PRO A C 1
ATOM 733 O O . PRO A 1 92 ? -4.822 6.234 13.518 1.00 93.38 92 PRO A O 1
ATOM 736 N N . PHE A 1 93 ? -4.617 4.046 13.968 1.00 95.62 93 PHE A N 1
ATOM 737 C CA . PHE A 1 93 ? -3.357 3.891 13.235 1.00 95.62 93 PHE A CA 1
ATOM 738 C C . PHE A 1 93 ? -3.551 4.012 11.714 1.00 95.62 93 PHE A C 1
ATOM 740 O O . PHE A 1 93 ? -2.724 4.607 11.026 1.00 95.62 93 PHE A O 1
ATOM 747 N N . GLY A 1 94 ? -4.681 3.522 11.198 1.00 94.62 94 GLY A N 1
ATOM 748 C CA . GLY A 1 94 ? -5.114 3.681 9.812 1.00 94.62 94 GLY A CA 1
ATOM 749 C C . GLY A 1 94 ? -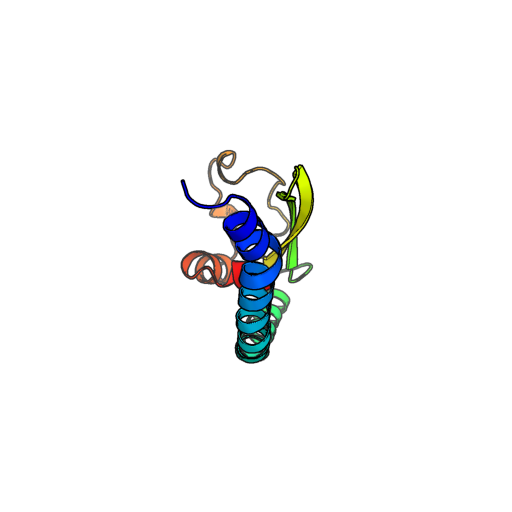5.177 5.141 9.364 1.00 94.62 94 GLY A C 1
ATOM 750 O O . GLY A 1 94 ? -4.760 5.462 8.254 1.00 94.62 94 GLY A O 1
ATOM 751 N N . MET A 1 95 ? -5.636 6.040 10.235 1.00 94.81 95 MET A N 1
ATOM 752 C CA . MET A 1 95 ? -5.694 7.475 9.958 1.00 94.81 95 MET A CA 1
ATOM 753 C C . MET A 1 95 ? -4.295 8.064 9.733 1.00 94.81 95 MET A C 1
ATOM 755 O O . MET A 1 95 ? -4.101 8.845 8.801 1.00 94.81 95 MET A O 1
ATOM 759 N N . LEU A 1 96 ? -3.312 7.648 10.541 1.00 95.88 96 LEU A N 1
ATOM 760 C CA . LEU A 1 96 ? -1.920 8.079 10.405 1.00 95.88 96 LEU A CA 1
ATOM 761 C C . LEU A 1 96 ? -1.318 7.612 9.076 1.00 95.88 96 LEU A C 1
ATOM 763 O O . LEU A 1 96 ? -0.818 8.441 8.318 1.00 95.88 96 LEU A O 1
ATOM 767 N N . ILE A 1 97 ? -1.392 6.310 8.778 1.00 96.25 97 ILE A N 1
ATOM 768 C CA . ILE A 1 97 ? -0.755 5.746 7.577 1.00 96.25 97 ILE A CA 1
ATOM 769 C C . ILE A 1 97 ? -1.400 6.235 6.276 1.00 96.25 97 ILE A C 1
ATOM 771 O O . ILE A 1 97 ? -0.696 6.360 5.281 1.00 96.25 97 ILE A O 1
ATOM 775 N N . ARG A 1 98 ? -2.695 6.588 6.289 1.00 94.75 98 ARG A N 1
ATOM 776 C CA . ARG A 1 98 ? -3.369 7.234 5.149 1.00 94.75 98 ARG A CA 1
ATOM 777 C C . ARG A 1 98 ? -2.918 8.678 4.956 1.00 94.75 98 ARG A C 1
ATOM 779 O O . ARG A 1 98 ? -2.768 9.126 3.826 1.00 94.75 98 ARG A O 1
ATOM 786 N N . LYS A 1 99 ? -2.705 9.422 6.048 1.00 95.19 99 LYS A N 1
ATOM 787 C CA . LYS A 1 99 ? -2.250 10.821 5.987 1.00 95.19 99 LYS A CA 1
ATOM 788 C C . LYS A 1 99 ? -0.838 10.936 5.410 1.00 95.19 99 LYS A C 1
ATOM 790 O O . LYS A 1 99 ? -0.523 11.934 4.772 1.00 95.19 99 LYS A O 1
ATOM 795 N N . THR A 1 100 ? 0.004 9.934 5.651 1.00 95.56 100 THR A N 1
ATOM 796 C CA . THR A 1 100 ? 1.394 9.887 5.175 1.00 95.56 100 THR A CA 1
ATOM 797 C C . THR A 1 100 ? 1.583 9.034 3.919 1.00 95.56 100 THR A C 1
ATOM 799 O O . THR A 1 100 ? 2.720 8.861 3.484 1.00 95.56 100 THR A O 1
ATOM 802 N N . SER A 1 101 ? 0.504 8.478 3.354 1.00 95.44 101 SER A N 1
ATOM 803 C CA . SER A 1 101 ? 0.523 7.510 2.242 1.00 95.44 101 SER A CA 1
ATOM 804 C C . SER A 1 101 ? 1.380 6.264 2.496 1.00 95.44 101 SER A C 1
ATOM 806 O O . SER A 1 101 ? 1.744 5.537 1.571 1.00 95.44 101 SER A O 1
ATOM 808 N N . VAL A 1 102 ? 1.701 5.985 3.761 1.00 96.69 102 VAL A N 1
ATOM 809 C CA . VAL A 1 102 ? 2.441 4.787 4.165 1.00 96.69 102 VAL A CA 1
ATOM 810 C C . VAL A 1 102 ? 1.639 3.529 3.842 1.00 96.69 102 VAL A C 1
ATOM 812 O O . VAL A 1 102 ? 2.224 2.482 3.569 1.00 96.69 102 VAL A O 1
ATOM 815 N N . ASP A 1 103 ? 0.307 3.623 3.816 1.00 96.06 103 ASP A N 1
ATOM 816 C CA . ASP A 1 103 ? -0.553 2.508 3.442 1.00 96.06 103 ASP A CA 1
ATOM 817 C C . ASP A 1 103 ? -0.376 2.044 1.990 1.00 96.06 103 ASP A C 1
ATOM 819 O O . ASP A 1 103 ? -0.719 0.907 1.666 1.00 96.06 103 ASP A O 1
ATOM 823 N N . GLU A 1 104 ? 0.209 2.879 1.133 1.00 96.12 104 GLU A N 1
ATOM 824 C CA . GLU A 1 104 ? 0.453 2.589 -0.278 1.00 96.12 104 GLU A CA 1
ATOM 825 C C . GLU A 1 104 ? 1.840 2.004 -0.562 1.00 96.12 104 GLU A C 1
ATOM 827 O O . GLU A 1 104 ? 2.059 1.495 -1.657 1.00 96.12 104 GLU A O 1
ATOM 832 N N . LEU A 1 105 ? 2.756 1.995 0.412 1.00 95.69 105 LEU A N 1
ATOM 833 C CA . LEU A 1 105 ? 4.113 1.464 0.224 1.00 95.69 105 LEU A CA 1
ATOM 834 C C . LEU A 1 105 ? 4.184 -0.006 -0.237 1.00 95.69 105 LEU A C 1
ATOM 836 O O . LEU A 1 105 ? 5.121 -0.321 -0.966 1.00 95.69 105 LEU A O 1
ATOM 840 N N . PRO A 1 106 ? 3.228 -0.906 0.088 1.00 95.81 106 PRO A N 1
ATOM 841 C CA . PRO A 1 106 ? 3.199 -2.253 -0.490 1.00 95.81 106 PRO A CA 1
ATOM 842 C C . PRO A 1 106 ? 3.008 -2.308 -2.019 1.00 95.81 106 PRO A C 1
ATOM 844 O O . PRO A 1 106 ? 3.045 -3.399 -2.579 1.00 95.81 106 PRO A O 1
ATOM 847 N N . GLN A 1 107 ? 2.749 -1.176 -2.686 1.00 94.62 107 GLN A N 1
ATOM 848 C CA . GLN A 1 107 ? 2.606 -1.088 -4.147 1.00 94.62 107 GLN A CA 1
ATOM 849 C C . GLN A 1 107 ? 3.940 -0.964 -4.895 1.00 94.62 107 GLN A C 1
ATOM 851 O O . GLN A 1 107 ? 3.933 -1.073 -6.123 1.00 94.62 107 GLN A O 1
ATOM 856 N N . LEU A 1 108 ? 5.036 -0.675 -4.183 1.00 90.56 108 LEU A N 1
ATOM 857 C CA . LEU A 1 108 ? 6.381 -0.565 -4.751 1.00 90.56 108 LEU A CA 1
ATOM 858 C C . LEU A 1 108 ? 6.853 -1.905 -5.340 1.00 90.56 108 LEU A C 1
ATOM 860 O O . LEU A 1 108 ? 7.382 -1.880 -6.475 1.00 90.56 108 LEU A O 1
#

InterPro domains:
  IPR003362 Bacterial sugar transferase [PF02397] (15-108)

pLDDT: mean 91.2, std 7.79, range [49.28, 97.56]

Secondary structure (DSSP, 8-state):
---HHHHHHIIIIIHHHHHHHHHHHHHHHHHHHHHHHHHHHHHHSSS-SEEEEEEE-GGG-EEEEEEE--B-TT--SS-GGG-S-SGGGB-HHHHHHHHTTGGGGGG-

Foldseek 3Di:
DDDVVVVVCCVPPVVVVVCCVVLPVVCVVCVVVVVVQLVVCVVQADDHQWDWDWDQDPPRDIDTQIFGDQFHPPDDPDDPVPDPDPPVGGGPSSVVCVVVVVRRSVRD

Radius of gyration: 17.85 Å; chains: 1; bounding box: 38×24×54 Å

=== Feature glossary ===
Legend for the data blocks above and below:

— What the protein is —

The amino-acid sequence is the protein's primary structure: the linear order of residues from the N-terminus to the C-terminus, written in one-letter code. Everything else here — the 3D coordinates, the secondary structure, the domain annotations — is ultimately a consequence of this string.

Functional annotations link the protein to curated databases. InterPro entries identify conserved domains and families by matching the sequence against member-database signatures (Pfam, PROSITE, CDD, …). Gene Ontology (GO) terms describe molecular function, biological process, and cellular component in a controlled vocabulary. CATH places the structure in a hierarchical fold classification (Class/Architecture/Topology/Homologous-superfamily). The organism is the source species.

— Where its atoms are —

Atomic coordinates in PDBx/mmCIF format — the same representation the Protein Data Bank distributes. Each line of the _atom_site loop places one backbone atom in Cartesian space (units: ångströms, origin: arbitrary).

The six renders are orthographic views along the three Cartesian axes in both directions. Representation (cartoon, sticks, or surface) and color scheme (sequence-rainbow or by-chain) vary across proteins so the training set covers all the common visualization conventions.

— Local backbone conformation —

Eight-state secondary structure (DSSP): H is the canonical α-helix, G the tighter 3₁₀-helix, I the wider π-helix; E/B are β-structure, T and S are turns and bends, and '-' is everything else. DSSP derives these from the pattern of main-chain N–H···O=C hydrogen bonds, not from the sequence.

Three-state secondary structure (P-SEA) collapses the eight DSSP classes into helix (a), strand (b), and coil (c). P-SEA assigns these from Cα geometry alone — distances and angles — without requiring backbone oxygens, so it works on any Cα trace.

φ (phi) and ψ (psi) are the two rotatable backbone dihedrals per residue: φ is the C(i-1)–N–Cα–C torsion, ψ is the N–Cα–C–N(i+1) torsion, both in degrees on (−180°, 180°]. α-helical residues cluster near (−60°, −45°); β-strand residues near (−120°, +130°). A Ramachandran plot is simply a scatter of (φ, ψ) for every residue.

— Global shape and packing —

The geometric summary reports three shape descriptors. Rg (radius of gyration) measures how spread out the Cα atoms are about their centre of mass; compact globular proteins have small Rg, elongated or unfolded ones large. Cα contacts (<8 Å, |i−j|>4) count long-range residue pairs in spatial proximity — high for tightly packed folds, near zero for rods or random coil. The bounding-box extents give the protein's footprint along x, y, z in Å.

SASA measures how much of the protein is reachable by solvent. It is computed by rolling a water-sized probe over the atomic surface and summing the exposed area (Å²). Per-residue SASA distinguishes core (buried, low SASA) from surface (exposed, high SASA) residues; total SASA is a whole-molecule size measure.

Plot images: a contact map (which residues are close in 3D, as an N×N binary image), a Ramachandran scatter (backbone torsion angles, revealing secondary-structure composition at a glance), and — for AlphaFold structures — a PAE heatmap (pairwise prediction confidence).

— Structural neighborhood —

A 3Di character summarizes, for each residue, the relative orientation of the Cα frame of its nearest spatial neighbor. Because it encodes fold topology rather than chemistry, 3Di alignments detect remote structural similarity that sequence alignment misses.

The Foldseek neighbor list gives the closest experimentally determined structures in the PDB, ranked by structural alignment. TM-score near 1 means near-identical fold; near 0.3 means only rough topology match. This is how one finds what a novel AlphaFold prediction most resembles in the solved-structure universe.

— Confidence and disorder —

For AlphaFold models, the B-factor field carries pLDDT — the model's own estimate of local accuracy on a 0–100 scale. Regions with pLDDT<50 should be treated as essentially unmodeled; they often correspond to intrinsically disordered segments.

Crystallographic B-factors measure how much each atom's electron density is smeared out, in Å². They rise in mobile loops and surface residues and fall in the buried interior. In AlphaFold models this column is repurposed to hold pLDDT instead.

Predicted Aligned Error (PAE) is an AlphaFold confidence matrix: entry (i, j) is the expected error in the position of residue j, in ångströms, when the prediction is superimposed on the true structure at residue i. Low PAE within a block of residues means that block is internally rigid and well-predicted; high PAE between two blocks means their relative placement is uncertain even if each block individually is confident.